Protein AF-A0A806KFI8-F1 (afdb_monomer_lite)

Organism: NCBI:txid1181532

Sequence (61 aa):
MGKIFKGQSALRIVLKTFIDLEEMLLAVIKFRKPDGSCGEFSAGVSDVAKGIIFHSALKAS

Structure (mmCIF, N/CA/C/O backbone):
data_AF-A0A806KFI8-F1
#
_entry.id   AF-A0A806KFI8-F1
#
loop_
_atom_site.group_PDB
_atom_site.id
_atom_site.type_symbol
_atom_site.label_atom_id
_atom_site.label_alt_id
_atom_site.label_comp_id
_atom_site.label_asym_id
_atom_site.label_entity_id
_atom_site.label_seq_id
_atom_site.pdbx_PDB_ins_code
_atom_site.Cartn_x
_atom_site.Cartn_y
_atom_site.Cartn_z
_atom_site.occupancy
_atom_site.B_iso_or_equiv
_atom_site.auth_seq_id
_atom_site.auth_comp_id
_atom_site.auth_asym_id
_atom_site.auth_atom_id
_atom_site.pdbx_PDB_model_num
ATOM 1 N N . MET A 1 1 ? -0.308 16.885 12.231 1.00 35.88 1 MET A N 1
ATOM 2 C CA . MET A 1 1 ? -0.178 15.601 12.960 1.00 35.88 1 MET A CA 1
ATOM 3 C C . MET A 1 1 ? -1.444 15.375 13.773 1.00 35.88 1 MET A C 1
ATOM 5 O O . MET A 1 1 ? -1.791 16.241 14.566 1.00 35.88 1 MET A O 1
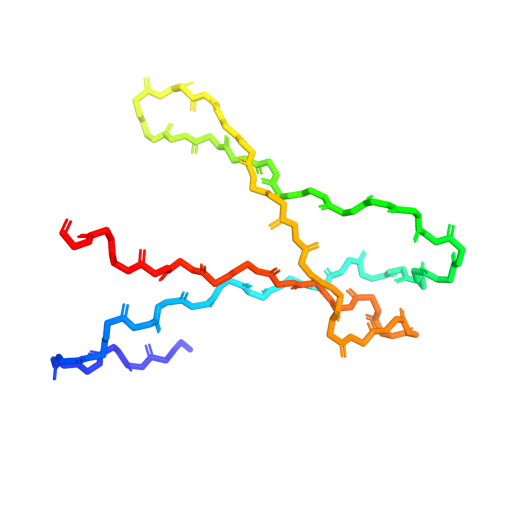ATOM 9 N N . GLY A 1 2 ? -2.179 14.290 13.511 1.00 51.75 2 GLY A N 1
ATOM 10 C CA . GLY A 1 2 ? -3.447 13.989 14.189 1.00 51.75 2 GLY A CA 1
ATOM 11 C C . GLY A 1 2 ? -3.231 13.464 15.609 1.00 51.75 2 GLY A C 1
ATOM 12 O O . GLY A 1 2 ? -2.292 12.710 15.852 1.00 51.75 2 GLY A O 1
ATOM 13 N N . LYS A 1 3 ? -4.087 13.875 16.550 1.00 57.00 3 LYS A N 1
ATOM 14 C CA . LYS A 1 3 ? -4.111 13.330 17.915 1.00 57.00 3 LYS A CA 1
ATOM 15 C C . LYS A 1 3 ? -4.665 11.901 17.859 1.00 57.00 3 LYS A C 1
ATOM 17 O O . LYS A 1 3 ? -5.731 11.696 17.289 1.00 57.00 3 LYS A O 1
ATOM 22 N N . ILE A 1 4 ? -3.947 10.931 18.425 1.00 56.44 4 ILE A N 1
ATOM 23 C CA . ILE A 1 4 ? -4.424 9.546 18.563 1.00 56.44 4 ILE A CA 1
ATOM 24 C C . ILE A 1 4 ? -5.239 9.472 19.855 1.00 56.44 4 ILE A C 1
ATOM 26 O O . ILE A 1 4 ? -4.709 9.733 20.936 1.00 56.44 4 ILE A O 1
ATOM 30 N N . PHE A 1 5 ? -6.528 9.150 19.752 1.00 56.72 5 PHE A N 1
ATOM 31 C CA . PHE A 1 5 ? -7.418 9.067 20.910 1.00 56.72 5 PHE A CA 1
ATOM 32 C C . PHE A 1 5 ? -7.45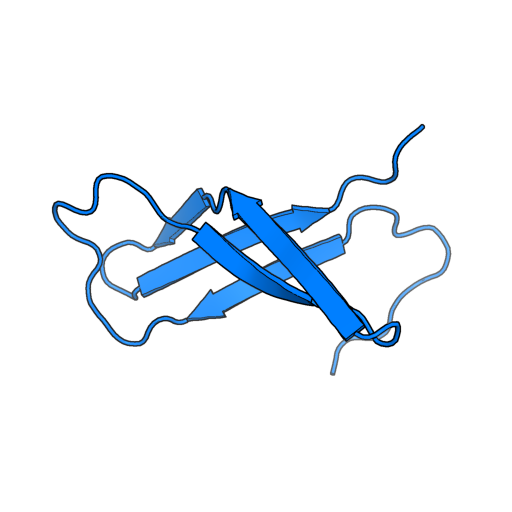1 7.645 21.484 1.00 56.72 5 PHE A C 1
ATOM 34 O O . PHE A 1 5 ? -7.413 6.650 20.756 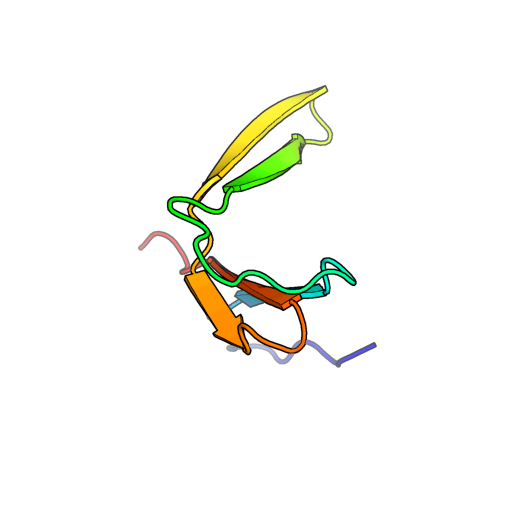1.00 56.72 5 PHE A O 1
ATOM 41 N N . LYS A 1 6 ? -7.538 7.540 22.814 1.00 53.16 6 LYS A N 1
ATOM 42 C CA . LYS A 1 6 ? -7.633 6.262 23.533 1.00 53.16 6 LYS A CA 1
ATOM 43 C C . LYS A 1 6 ? -8.910 5.529 23.081 1.00 53.16 6 LYS A C 1
ATOM 45 O O . LYS A 1 6 ? -9.998 6.067 23.238 1.00 53.16 6 LYS A O 1
ATOM 50 N N . GLY A 1 7 ? -8.770 4.332 22.501 1.00 60.69 7 GLY A N 1
ATOM 51 C CA . GLY A 1 7 ? -9.884 3.538 21.950 1.00 60.69 7 GLY A CA 1
ATOM 52 C C . GLY A 1 7 ? -9.965 3.499 20.418 1.00 60.69 7 GLY A C 1
ATOM 53 O O . GLY A 1 7 ? -10.699 2.681 19.870 1.00 60.69 7 GLY A O 1
ATOM 54 N N . GLN A 1 8 ? -9.175 4.310 19.710 1.00 61.38 8 GLN A N 1
ATOM 55 C CA . GLN A 1 8 ? -9.061 4.231 18.255 1.00 61.38 8 GLN A CA 1
ATOM 56 C C . GLN A 1 8 ? -8.162 3.043 17.870 1.00 61.38 8 GLN A C 1
ATOM 58 O O . GLN A 1 8 ? -6.938 3.124 17.948 1.00 61.38 8 GLN A O 1
ATOM 63 N N . SER A 1 9 ? -8.774 1.914 17.506 1.00 63.28 9 SER A N 1
ATOM 64 C CA . SER A 1 9 ? -8.076 0.663 17.161 1.00 63.28 9 SER A CA 1
ATOM 65 C C . SER A 1 9 ? -7.760 0.511 15.672 1.00 63.28 9 SER A C 1
ATOM 67 O O . SER A 1 9 ? -6.954 -0.342 15.308 1.00 63.28 9 SER A O 1
ATOM 69 N N . ALA A 1 10 ? -8.384 1.320 14.812 1.00 69.19 10 ALA A N 1
ATOM 70 C CA . ALA A 1 10 ? -8.168 1.282 13.373 1.00 69.19 10 ALA A CA 1
ATOM 71 C C . ALA A 1 10 ? -7.094 2.302 12.979 1.00 69.19 10 ALA A C 1
ATOM 73 O O . ALA A 1 10 ? -7.357 3.507 12.909 1.00 69.19 10 ALA A O 1
ATOM 74 N N . LEU A 1 11 ? -5.881 1.814 12.717 1.00 81.56 11 LEU A N 1
ATOM 75 C CA . LEU A 1 11 ? -4.819 2.609 12.112 1.00 81.56 11 LEU A CA 1
ATOM 76 C C . LEU A 1 11 ? -4.891 2.420 10.5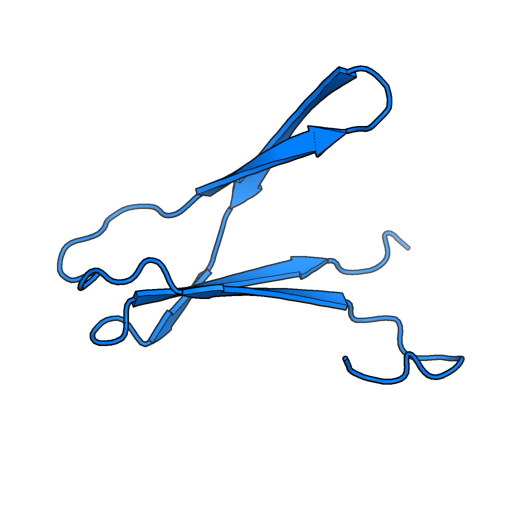93 1.00 81.56 11 LEU A C 1
ATOM 78 O O . LEU A 1 11 ? -4.910 1.296 10.100 1.00 81.56 11 LEU A O 1
ATOM 82 N N . ARG A 1 12 ? -4.912 3.512 9.827 1.00 87.06 12 ARG A N 1
ATOM 83 C CA . ARG A 1 12 ? -4.794 3.458 8.366 1.00 87.06 12 ARG A CA 1
ATOM 84 C C . ARG A 1 12 ? -3.582 4.256 7.921 1.00 87.06 12 ARG A C 1
ATOM 86 O O . ARG A 1 12 ? -3.449 5.429 8.258 1.00 87.06 12 ARG A O 1
ATOM 93 N N . ILE A 1 13 ? -2.725 3.608 7.146 1.00 88.25 13 ILE A N 1
ATOM 94 C CA . ILE A 1 13 ? -1.603 4.233 6.454 1.00 88.25 13 ILE A CA 1
ATOM 95 C C . ILE A 1 13 ? -2.123 4.674 5.089 1.00 88.25 13 ILE A C 1
ATOM 97 O O . ILE A 1 13 ? -2.707 3.861 4.375 1.00 88.25 13 ILE A O 1
ATOM 101 N N . VAL A 1 14 ? -1.936 5.945 4.738 1.00 92.00 14 VAL A N 1
ATOM 102 C CA . VAL A 1 14 ? -2.311 6.507 3.432 1.00 92.00 14 VAL A CA 1
ATOM 103 C C . VAL A 1 14 ? -1.075 7.144 2.818 1.00 92.00 14 VAL A C 1
ATOM 105 O O . VAL A 1 14 ? -0.386 7.916 3.486 1.00 92.00 14 VAL A O 1
ATOM 108 N N . LEU A 1 15 ? -0.797 6.818 1.560 1.00 90.81 15 LEU A N 1
ATOM 109 C CA . LEU A 1 15 ? 0.348 7.328 0.815 1.00 90.81 15 LEU A CA 1
ATOM 110 C C . LEU A 1 15 ? -0.122 7.909 -0.514 1.00 90.81 15 LEU A C 1
ATOM 112 O O . LEU A 1 15 ? -1.003 7.355 -1.170 1.00 90.81 15 LEU A O 1
ATOM 116 N N . LYS A 1 16 ? 0.502 9.017 -0.911 1.00 93.94 16 LYS A N 1
ATOM 117 C CA . LYS A 1 16 ? 0.378 9.574 -2.254 1.00 93.94 16 LYS A CA 1
ATOM 118 C C . LYS A 1 16 ? 1.618 9.174 -3.049 1.00 93.94 16 LYS A C 1
ATOM 120 O O . LYS A 1 16 ? 2.728 9.500 -2.638 1.00 93.94 16 LYS A O 1
ATOM 125 N N . THR A 1 17 ? 1.424 8.462 -4.152 1.00 89.94 17 THR A N 1
ATOM 126 C CA . THR A 1 17 ? 2.491 7.992 -5.048 1.00 89.94 17 THR A CA 1
ATOM 127 C C . THR A 1 17 ? 2.975 9.087 -5.999 1.00 89.94 17 THR A C 1
ATOM 129 O O . THR A 1 17 ? 4.049 8.949 -6.570 1.00 89.94 17 THR A O 1
ATOM 132 N N . PHE A 1 18 ? 2.209 10.180 -6.137 1.00 89.31 18 PHE A N 1
ATOM 133 C CA . PHE A 1 18 ? 2.460 11.300 -7.061 1.00 89.31 18 PHE A CA 1
ATOM 134 C C . PHE A 1 18 ? 2.473 10.915 -8.547 1.00 89.31 18 PHE A C 1
ATOM 136 O O . PHE A 1 18 ? 2.936 11.692 -9.377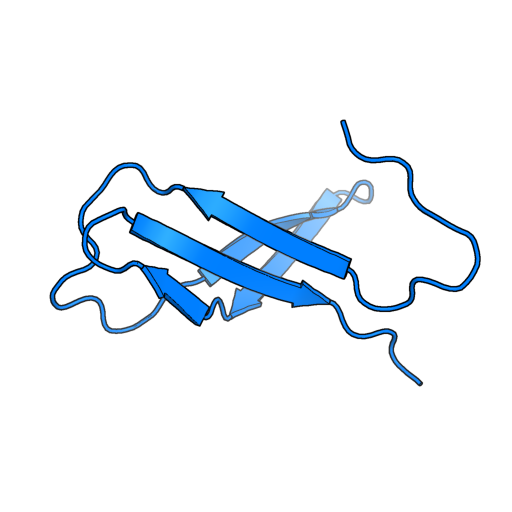 1.00 89.31 18 PHE A O 1
ATOM 143 N N . ILE A 1 19 ? 1.920 9.750 -8.875 1.00 90.06 19 ILE A N 1
ATOM 144 C CA . ILE A 1 19 ? 1.730 9.260 -10.239 1.00 90.06 19 ILE A CA 1
ATOM 145 C C . ILE A 1 19 ? 0.287 8.797 -10.407 1.00 90.06 19 ILE A C 1
ATOM 147 O O . ILE A 1 19 ? -0.334 8.379 -9.428 1.00 90.06 19 ILE A O 1
ATOM 151 N N . ASP A 1 20 ? -0.225 8.863 -11.631 1.00 90.62 20 ASP A N 1
ATOM 152 C CA . ASP A 1 20 ? -1.462 8.171 -11.980 1.00 90.62 20 ASP A CA 1
ATOM 153 C C . ASP A 1 20 ? -1.253 6.651 -11.843 1.00 90.62 20 ASP A C 1
ATOM 155 O O . ASP A 1 20 ? -0.156 6.142 -12.096 1.00 90.62 20 ASP A O 1
ATOM 159 N N . LEU A 1 21 ? -2.278 5.947 -11.368 1.00 91.69 21 LEU A N 1
ATOM 160 C CA . LEU A 1 21 ? -2.274 4.500 -11.157 1.00 91.69 21 LEU A CA 1
ATOM 161 C C . LEU A 1 21 ? -3.184 3.761 -12.154 1.00 91.69 21 LEU A C 1
ATOM 163 O O . LEU A 1 21 ? -3.538 2.607 -11.903 1.00 91.69 21 LEU A O 1
ATOM 167 N N . GLU A 1 22 ? -3.602 4.401 -13.248 1.00 91.81 22 GLU A N 1
ATOM 168 C CA . GLU A 1 22 ? -4.291 3.726 -14.350 1.00 91.81 22 GLU A CA 1
ATOM 169 C C . GLU A 1 22 ? -3.497 2.499 -14.831 1.00 91.81 22 GLU A C 1
ATOM 171 O O . GLU A 1 22 ? -2.267 2.483 -14.839 1.00 91.81 22 GLU A O 1
ATOM 176 N N . GLU A 1 23 ? -4.226 1.429 -15.160 1.00 91.19 23 GLU A N 1
ATOM 177 C CA . GLU A 1 23 ? -3.682 0.119 -15.565 1.00 91.19 23 GLU A CA 1
ATOM 178 C C . GLU A 1 23 ? -2.796 -0.591 -14.521 1.00 91.19 23 GLU A C 1
ATOM 180 O O . GLU A 1 23 ? -2.235 -1.660 -14.782 1.00 91.19 23 GLU A O 1
ATOM 185 N N . MET A 1 24 ? -2.702 -0.065 -13.297 1.00 89.19 24 MET A N 1
ATOM 186 C CA . MET A 1 24 ? -1.976 -0.730 -12.225 1.00 89.19 24 ME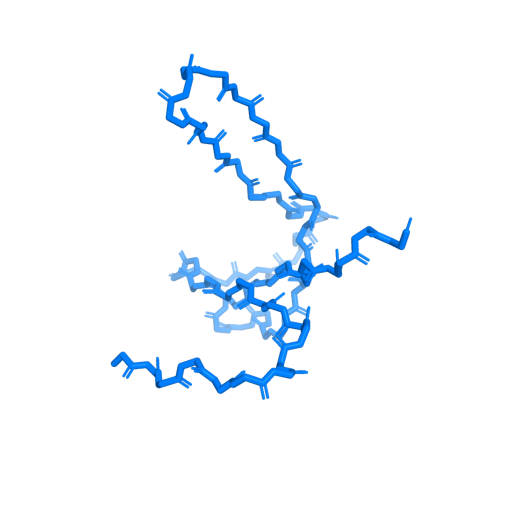T A CA 1
ATOM 187 C C . MET A 1 24 ? -2.678 -2.027 -11.797 1.00 89.19 24 MET A C 1
ATOM 189 O O . MET A 1 24 ? -3.819 -2.023 -11.340 1.00 89.19 24 MET A O 1
ATOM 193 N N . LEU A 1 25 ? -1.946 -3.141 -11.854 1.00 85.94 25 LEU A N 1
ATOM 194 C CA . LEU A 1 25 ? -2.453 -4.456 -11.449 1.00 85.94 25 LEU A CA 1
ATOM 195 C C . LEU A 1 25 ? -2.316 -4.733 -9.944 1.00 85.94 25 LEU A C 1
ATOM 197 O O . LEU A 1 25 ? -3.125 -5.465 -9.377 1.00 85.94 25 LEU A O 1
ATOM 201 N N . LEU A 1 26 ? -1.278 -4.198 -9.289 1.00 89.81 26 LEU A N 1
ATOM 202 C CA . LEU A 1 26 ? -0.967 -4.515 -7.891 1.00 89.81 26 LEU A CA 1
ATOM 203 C C . LEU A 1 26 ? -0.150 -3.416 -7.202 1.00 89.81 26 LEU A C 1
ATOM 205 O O . LEU A 1 26 ? 0.910 -3.041 -7.693 1.00 89.81 26 LEU A O 1
ATOM 209 N N . ALA A 1 27 ? -0.597 -2.985 -6.016 1.00 91.06 27 ALA A N 1
ATOM 210 C CA . ALA A 1 27 ? 0.095 -2.039 -5.141 1.00 91.06 27 ALA A CA 1
ATOM 211 C C . ALA A 1 27 ? 0.614 -2.712 -3.862 1.00 91.06 27 ALA A C 1
ATOM 213 O O . ALA A 1 27 ? -0.137 -3.394 -3.160 1.00 91.06 27 ALA A O 1
ATOM 214 N N . VAL A 1 28 ? 1.876 -2.455 -3.504 1.00 93.38 28 VAL A N 1
ATOM 215 C CA . VAL A 1 28 ? 2.474 -2.915 -2.240 1.00 93.38 28 VAL A CA 1
ATOM 216 C C . VAL A 1 28 ? 3.188 -1.787 -1.510 1.00 93.38 28 VAL A C 1
ATOM 218 O O . VAL A 1 28 ? 3.869 -0.963 -2.118 1.00 93.38 28 VAL A O 1
ATOM 221 N N . ILE A 1 29 ? 3.059 -1.776 -0.185 1.00 91.38 29 ILE A N 1
ATOM 222 C CA . ILE A 1 29 ? 3.811 -0.891 0.707 1.00 91.38 29 ILE A CA 1
ATOM 223 C C . ILE A 1 29 ? 4.892 -1.726 1.378 1.00 91.38 29 ILE A C 1
ATOM 225 O O . ILE A 1 29 ? 4.597 -2.560 2.233 1.00 91.38 29 ILE A O 1
ATOM 229 N N . LYS A 1 30 ? 6.147 -1.490 0.999 1.00 93.69 30 LYS A N 1
ATOM 230 C CA . LYS A 1 30 ? 7.314 -2.126 1.619 1.00 93.69 30 LYS A CA 1
ATOM 231 C C . LYS A 1 30 ? 7.778 -1.304 2.814 1.00 93.69 30 LYS A C 1
ATOM 233 O O . LYS A 1 30 ? 7.801 -0.076 2.753 1.00 93.69 30 LYS A O 1
ATOM 238 N N . PHE A 1 31 ? 8.161 -1.973 3.892 1.00 90.00 31 PHE A N 1
ATOM 239 C CA . PHE A 1 31 ? 8.630 -1.321 5.110 1.00 90.00 31 PHE A CA 1
ATOM 240 C C . PHE A 1 31 ? 9.809 -2.072 5.725 1.00 90.00 31 PHE A C 1
ATOM 242 O O . PHE A 1 31 ? 10.000 -3.269 5.507 1.00 90.00 31 PHE A O 1
ATOM 249 N N . ARG A 1 32 ? 10.581 -1.347 6.536 1.00 94.69 32 ARG A N 1
ATOM 250 C CA . ARG A 1 32 ? 11.637 -1.898 7.381 1.00 94.69 32 ARG A CA 1
ATOM 251 C C . ARG A 1 32 ? 11.312 -1.594 8.835 1.00 94.69 32 ARG A C 1
ATOM 253 O O . ARG A 1 32 ? 11.009 -0.451 9.176 1.00 94.69 32 ARG A O 1
ATOM 260 N N . LYS A 1 33 ? 11.338 -2.618 9.678 1.00 89.81 33 LYS A N 1
ATOM 261 C CA . LYS A 1 33 ? 11.123 -2.497 11.117 1.00 89.81 33 LYS A CA 1
ATOM 262 C C . LYS A 1 33 ? 12.401 -2.007 11.814 1.00 89.81 33 LYS A C 1
ATOM 264 O O . LYS A 1 33 ? 13.495 -2.157 11.265 1.00 89.81 33 LYS A O 1
ATOM 269 N N . PRO A 1 34 ? 12.289 -1.461 13.039 1.00 92.88 34 PRO A N 1
ATOM 270 C CA . PRO A 1 34 ? 13.451 -1.027 13.819 1.00 92.88 34 PRO A CA 1
ATOM 271 C C . PRO A 1 34 ? 14.460 -2.142 14.126 1.00 92.88 34 PRO A C 1
ATOM 273 O O . PRO A 1 34 ? 15.644 -1.862 14.263 1.00 92.88 34 PRO A O 1
ATOM 276 N N . ASP A 1 35 ? 14.011 -3.400 14.188 1.00 93.75 35 ASP A N 1
ATOM 277 C CA . ASP A 1 35 ? 14.869 -4.586 14.354 1.00 93.75 35 ASP A CA 1
ATOM 278 C C . ASP A 1 35 ? 15.680 -4.942 13.089 1.00 93.75 35 ASP A C 1
ATOM 280 O O . ASP A 1 35 ? 16.441 -5.906 13.076 1.00 93.75 35 ASP A O 1
ATOM 284 N N . GLY A 1 36 ? 15.525 -4.165 12.014 1.00 93.62 36 GLY A N 1
ATOM 285 C CA . GLY A 1 36 ? 16.213 -4.351 10.745 1.00 93.62 36 GLY A CA 1
ATOM 286 C C . GLY A 1 36 ? 15.492 -5.273 9.764 1.00 93.62 36 GLY A C 1
ATOM 287 O O . GLY A 1 36 ? 15.879 -5.266 8.591 1.00 93.62 36 GLY A O 1
ATOM 288 N N . SER A 1 37 ? 14.450 -5.996 10.191 1.00 94.88 37 SER A N 1
ATOM 289 C CA . SER A 1 37 ? 13.653 -6.871 9.325 1.00 94.88 37 SER A CA 1
ATOM 290 C C . SER A 1 37 ? 12.808 -6.077 8.328 1.00 94.88 37 SER A C 1
ATOM 292 O O . SER A 1 37 ? 12.391 -4.947 8.590 1.00 94.88 37 SER A O 1
ATOM 294 N N . CYS A 1 38 ? 12.545 -6.671 7.167 1.00 96.31 38 CYS A N 1
ATOM 295 C CA . CYS A 1 38 ? 11.718 -6.078 6.121 1.00 96.31 38 CYS A CA 1
ATOM 296 C C . CYS A 1 38 ? 10.388 -6.821 6.002 1.00 96.31 38 CYS A C 1
ATOM 298 O O . CYS A 1 38 ? 10.285 -8.001 6.335 1.00 96.31 38 CYS A O 1
ATOM 300 N N . GLY A 1 39 ? 9.376 -6.127 5.500 1.00 93.62 39 GLY A N 1
ATOM 301 C CA . GLY A 1 39 ? 8.086 -6.717 5.181 1.00 93.62 39 GLY A CA 1
ATOM 302 C C . GLY A 1 39 ? 7.351 -5.906 4.129 1.00 93.62 39 GLY A C 1
ATOM 303 O O . GLY A 1 39 ? 7.811 -4.849 3.686 1.00 93.62 39 GLY A O 1
ATOM 304 N N . GLU A 1 40 ? 6.192 -6.411 3.737 1.00 94.75 40 GLU A N 1
ATOM 305 C CA . GLU A 1 40 ? 5.315 -5.744 2.791 1.00 94.75 40 GLU A CA 1
ATOM 306 C C . GLU A 1 40 ? 3.847 -5.925 3.166 1.00 94.75 40 GLU A C 1
ATOM 308 O O . GLU A 1 40 ? 3.453 -6.923 3.770 1.00 94.75 40 GLU A O 1
ATOM 313 N N . PHE A 1 41 ? 3.049 -4.923 2.817 1.00 91.44 41 PHE A N 1
ATOM 314 C CA . PHE A 1 41 ? 1.602 -4.946 2.930 1.00 91.44 41 PHE A CA 1
ATOM 315 C C . PHE A 1 41 ? 0.987 -4.786 1.546 1.00 91.44 41 PHE A C 1
ATOM 317 O O . PHE A 1 41 ? 1.372 -3.880 0.802 1.00 91.44 41 PHE A O 1
ATOM 324 N N . SER A 1 42 ? -0.022 -5.594 1.226 1.00 92.38 42 SER A N 1
ATOM 325 C CA . SER A 1 42 ? -0.907 -5.288 0.103 1.00 92.38 42 SER A CA 1
ATOM 326 C C . SER A 1 42 ? -1.620 -3.962 0.370 1.00 92.38 42 SER A C 1
ATOM 328 O O . SER A 1 42 ? -2.125 -3.723 1.478 1.00 92.38 42 SER A O 1
ATOM 330 N N . ALA A 1 43 ? -1.646 -3.100 -0.642 1.00 93.38 43 ALA A N 1
ATOM 331 C CA . ALA A 1 43 ? -2.288 -1.800 -0.571 1.00 93.38 43 ALA A CA 1
ATOM 332 C C . ALA A 1 43 ? -3.534 -1.757 -1.458 1.00 93.38 43 ALA A C 1
ATOM 334 O O . ALA A 1 43 ? -3.536 -2.260 -2.579 1.00 93.38 43 ALA A O 1
ATOM 335 N N . GLY A 1 44 ? -4.593 -1.137 -0.944 1.00 92.69 44 GLY A N 1
ATOM 336 C CA . GLY A 1 44 ? -5.745 -0.740 -1.746 1.00 92.69 44 GLY A CA 1
ATOM 337 C C . GLY A 1 44 ? -5.498 0.613 -2.408 1.00 92.69 44 GLY A C 1
ATOM 338 O O . GLY A 1 44 ? -4.727 1.424 -1.891 1.00 92.69 44 GLY A O 1
ATOM 339 N N . VAL A 1 45 ? -6.179 0.882 -3.520 1.00 93.44 45 VAL A N 1
ATOM 340 C CA . VAL A 1 45 ? -6.182 2.197 -4.177 1.00 93.44 45 VAL A CA 1
ATOM 341 C C . VAL A 1 45 ? -7.442 2.952 -3.755 1.00 93.44 45 VAL A C 1
ATOM 343 O O . VAL A 1 45 ? -8.546 2.425 -3.856 1.00 93.44 45 VAL A O 1
ATOM 346 N N . SER A 1 46 ? -7.280 4.168 -3.230 1.00 92.94 46 SER A N 1
ATOM 347 C CA . SER A 1 46 ? -8.396 5.036 -2.825 1.00 92.94 46 SER A CA 1
ATOM 348 C C . SER A 1 46 ? -8.755 6.077 -3.885 1.00 92.94 46 SER A C 1
ATOM 350 O O . SER A 1 46 ? -9.898 6.521 -3.911 1.00 92.94 46 SER A O 1
ATOM 352 N N . ASP A 1 47 ? -7.791 6.513 -4.696 1.00 92.56 47 ASP A N 1
ATOM 353 C CA . ASP A 1 47 ? -7.986 7.468 -5.793 1.00 92.56 47 ASP A CA 1
ATOM 354 C C . ASP A 1 47 ? -6.900 7.194 -6.841 1.00 92.56 47 ASP A C 1
ATOM 356 O O . ASP A 1 47 ? -5.715 7.380 -6.559 1.00 92.56 47 ASP A O 1
ATOM 360 N N . VAL A 1 48 ? -7.302 6.692 -8.010 1.00 91.31 48 VAL A N 1
ATOM 361 C CA . VAL A 1 48 ? -6.391 6.260 -9.083 1.00 91.31 48 VAL A CA 1
ATOM 362 C C . VAL A 1 48 ? -5.681 7.469 -9.695 1.00 91.31 48 VAL A C 1
ATOM 364 O O . VAL A 1 48 ? -4.455 7.535 -9.665 1.00 91.31 48 VAL A O 1
ATOM 367 N N . ALA A 1 49 ? -6.452 8.473 -10.122 1.00 91.38 49 ALA A N 1
ATOM 368 C CA . ALA A 1 49 ? -5.944 9.672 -10.788 1.00 91.38 49 ALA A CA 1
ATOM 369 C C . ALA A 1 49 ? -5.024 10.510 -9.884 1.00 91.38 49 ALA A C 1
ATOM 371 O O . ALA A 1 49 ? -4.088 11.163 -10.343 1.00 91.38 49 ALA A O 1
ATOM 372 N N . LYS A 1 50 ? -5.270 10.516 -8.564 1.00 90.75 50 LYS A N 1
ATOM 373 C CA . LYS A 1 50 ? -4.391 11.209 -7.603 1.00 90.75 50 LYS A CA 1
ATOM 374 C C . LYS A 1 50 ? -3.257 10.342 -7.059 1.00 90.75 50 LYS A C 1
ATOM 376 O O . LYS A 1 50 ? -2.463 10.852 -6.255 1.00 90.75 50 LYS A O 1
ATOM 381 N N . GLY A 1 51 ? -3.202 9.068 -7.435 1.00 92.50 51 GLY A N 1
ATOM 382 C CA . GLY A 1 51 ? -2.201 8.128 -6.954 1.00 92.50 51 GLY A CA 1
ATOM 383 C C . GLY A 1 51 ? -2.262 7.884 -5.451 1.00 92.50 51 GLY A C 1
ATOM 384 O O . GLY A 1 51 ? -1.238 7.918 -4.771 1.00 92.50 51 GLY A O 1
ATOM 385 N N . ILE A 1 52 ? -3.456 7.728 -4.880 1.00 94.62 52 ILE A N 1
ATOM 386 C CA . ILE A 1 52 ? -3.624 7.531 -3.437 1.00 94.62 52 ILE A CA 1
ATOM 387 C C . ILE A 1 52 ? -3.807 6.046 -3.143 1.00 94.62 52 ILE A C 1
ATOM 389 O O . ILE A 1 52 ? -4.809 5.449 -3.540 1.00 94.62 52 ILE A O 1
ATOM 393 N N . ILE A 1 53 ? -2.885 5.476 -2.367 1.00 94.94 53 ILE A N 1
ATOM 394 C CA . ILE A 1 53 ? -2.951 4.096 -1.874 1.00 94.94 53 ILE A CA 1
ATOM 395 C C . ILE A 1 53 ? -3.070 4.055 -0.351 1.00 94.94 53 ILE A C 1
ATOM 397 O O . ILE A 1 53 ? -2.682 4.996 0.348 1.00 94.94 53 ILE A O 1
ATOM 401 N N . PHE A 1 54 ? -3.596 2.957 0.187 1.00 93.88 54 PHE A N 1
ATOM 402 C CA . PHE A 1 54 ? -3.755 2.788 1.625 1.00 93.88 54 PHE A CA 1
ATOM 403 C C . PHE A 1 54 ? -3.595 1.342 2.095 1.00 93.88 54 PHE A C 1
ATOM 405 O O . PHE A 1 54 ? -3.881 0.389 1.374 1.00 93.88 54 PHE A O 1
ATOM 412 N N . HIS A 1 55 ? -3.216 1.192 3.362 1.00 92.44 55 HIS A N 1
ATOM 413 C CA . HIS A 1 55 ? -3.268 -0.069 4.092 1.00 92.44 55 HIS A CA 1
ATOM 414 C C . HIS A 1 55 ? -3.955 0.151 5.443 1.00 92.44 55 HIS A C 1
ATOM 416 O O . HIS A 1 55 ? -3.612 1.077 6.181 1.00 92.44 55 HIS A O 1
ATOM 422 N N . SER A 1 56 ? -4.952 -0.679 5.760 1.00 89.00 56 SER A N 1
ATOM 423 C CA . SER A 1 56 ? -5.650 -0.624 7.050 1.00 89.00 56 SER A CA 1
ATOM 424 C C . SER A 1 56 ? -5.024 -1.649 7.992 1.00 89.00 56 SER A C 1
ATOM 426 O O . SER A 1 56 ? -5.213 -2.847 7.810 1.00 89.00 56 SER A O 1
ATOM 428 N N . ALA A 1 57 ? -4.295 -1.173 8.996 1.00 80.00 57 ALA A N 1
ATOM 429 C CA . ALA A 1 57 ? -3.775 -2.002 10.069 1.00 80.00 57 ALA A CA 1
ATOM 430 C C . ALA A 1 57 ? -4.899 -2.232 11.087 1.00 80.00 57 ALA A C 1
ATOM 432 O O . ALA A 1 57 ? -5.213 -1.377 11.922 1.00 80.00 57 ALA A O 1
ATOM 433 N N . LEU A 1 58 ? -5.543 -3.389 10.968 1.00 73.31 58 LEU A N 1
ATOM 434 C CA . LEU A 1 58 ? -6.480 -3.879 11.967 1.00 73.31 58 LEU A CA 1
ATOM 435 C C . LEU A 1 58 ? -5.679 -4.462 13.132 1.00 73.31 58 LEU A C 1
ATOM 437 O O . LEU A 1 58 ? -4.679 -5.153 12.928 1.00 73.31 58 LEU A O 1
ATOM 441 N N . LYS A 1 59 ? -6.110 -4.181 14.362 1.00 58.09 59 LYS A N 1
ATOM 442 C CA . LYS A 1 59 ? -5.562 -4.848 15.542 1.00 58.09 59 LYS A CA 1
ATOM 443 C C . LYS A 1 59 ? -5.804 -6.353 15.382 1.00 58.09 59 LYS A C 1
ATOM 445 O O . LYS A 1 59 ? -6.958 -6.756 15.265 1.00 58.09 59 LYS A O 1
ATOM 450 N N . ALA A 1 60 ? -4.738 -7.154 15.366 1.00 53.25 60 ALA A N 1
ATOM 451 C CA . ALA A 1 60 ? -4.866 -8.601 15.491 1.00 53.25 60 ALA A CA 1
ATOM 452 C C . ALA A 1 60 ? -5.560 -8.886 16.833 1.00 53.25 60 ALA A C 1
ATOM 454 O O . ALA A 1 60 ? -5.087 -8.430 17.879 1.00 53.25 60 ALA A O 1
ATOM 455 N N . SER A 1 61 ? -6.738 -9.503 16.756 1.00 45.56 61 SER A N 1
ATOM 456 C CA . SER A 1 61 ? -7.534 -9.964 17.897 1.00 45.56 61 SER A CA 1
ATOM 457 C C . SER A 1 61 ? -6.802 -11.038 18.681 1.00 45.56 61 SER A C 1
ATOM 459 O O . SER A 1 61 ? -6.238 -11.927 18.004 1.00 45.56 61 SER A O 1
#

Radius of gyration: 13.65 Å; chains: 1; bounding box: 26×26×39 Å

Secondary structure (DSSP, 8-state):
-PPPPTT---EEEEEE-SS--TT---EEEEEE-TTS-EEEEEEEEEETTTTEEEEEEPPP-

pLDDT: mean 83.48, std 15.4, range [35.88, 96.31]

Foldseek 3Di:
DDDDDDPPQKDKDKDFPQDACPPPPFDKDKDADPVRDIDIDTWDAPDRRRRMIMDIDGPDD